Protein AF-A0A165AX43-F1 (afdb_monomer)

Nearest PDB structures (foldseek):
  2jqk-assembly1_A  TM=5.311E-01  e=6.043E+00  Homo sapiens
  4dbl-assembly1_B  TM=3.627E-01  e=7.304E+00  Escherichia coli K-12

Foldseek 3Di:
DDDPDPPPPADVLLVVQLVVLQCCVPVVVDDQVVSLVSQVVSLVVVVVVCPVVHDHDPSNVVNSVPRDSGNVVSCVVVVNDDDDFDWDADPPPRDIFTFDDDPNDTDTD

pLDDT: mean 88.39, std 10.76, range [39.81, 96.88]

Radius of gyration: 19.94 Å; Cα contacts (8 Å, |Δi|>4): 92; chains: 1; bounding box: 48×34×52 Å

Structure (mmCIF, N/CA/C/O backbone):
data_AF-A0A165AX43-F1
#
_entry.id   AF-A0A165AX43-F1
#
loop_
_atom_site.group_PDB
_atom_site.id
_atom_site.type_symbol
_atom_site.label_atom_id
_atom_site.label_alt_id
_atom_site.label_comp_id
_atom_site.label_asym_id
_atom_si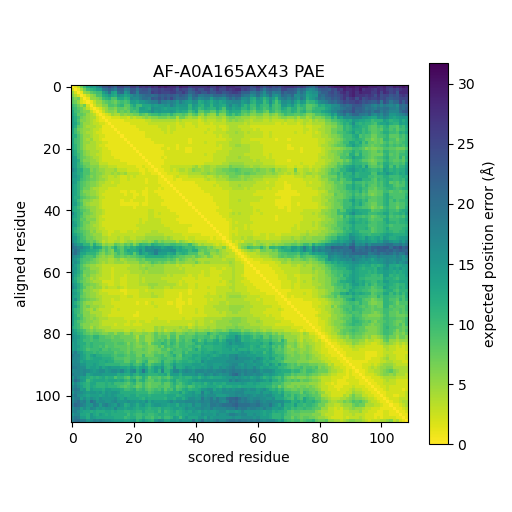te.label_entity_id
_atom_site.label_seq_id
_atom_site.pdbx_PDB_ins_code
_atom_site.Cartn_x
_atom_site.Cartn_y
_atom_site.Cartn_z
_atom_site.occupancy
_atom_site.B_iso_or_equiv
_atom_site.auth_seq_id
_atom_site.auth_comp_id
_atom_site.auth_asym_id
_atom_site.auth_atom_id
_atom_site.pdbx_PDB_model_num
ATOM 1 N N . LYS A 1 1 ? 4.028 -24.182 8.573 1.00 39.81 1 LYS A N 1
ATOM 2 C CA . LYS A 1 1 ? 4.690 -22.875 8.794 1.00 39.81 1 LYS A CA 1
ATOM 3 C C . LYS A 1 1 ? 3.581 -21.840 8.846 1.00 39.81 1 LYS A C 1
ATOM 5 O O . LYS A 1 1 ? 2.915 -21.665 7.836 1.00 39.81 1 LYS A O 1
ATOM 10 N N . HIS A 1 2 ? 3.263 -21.338 10.037 1.00 44.28 2 HIS A N 1
ATOM 11 C CA . HIS A 1 2 ? 2.170 -20.390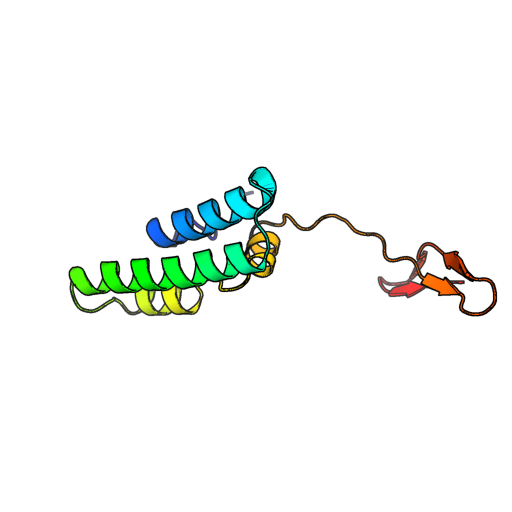 10.228 1.00 44.28 2 HIS A CA 1
ATOM 12 C C . HIS A 1 2 ? 2.479 -19.117 9.441 1.00 44.28 2 HIS A C 1
ATOM 14 O O . HIS A 1 2 ? 3.600 -18.625 9.505 1.00 44.28 2 HIS A O 1
ATOM 20 N N . PHE A 1 3 ? 1.518 -18.643 8.650 1.00 53.97 3 PHE A N 1
ATOM 21 C CA . PHE A 1 3 ? 1.561 -17.268 8.179 1.00 53.97 3 PHE A CA 1
ATOM 22 C C . PHE A 1 3 ? 1.469 -16.413 9.441 1.00 53.97 3 PHE A C 1
ATOM 24 O O . PHE A 1 3 ? 0.433 -16.453 10.104 1.00 53.97 3 PHE A O 1
ATOM 31 N N . ASP A 1 4 ? 2.539 -15.711 9.809 1.00 53.38 4 ASP A N 1
ATOM 32 C CA . ASP A 1 4 ? 2.399 -14.571 10.708 1.00 53.38 4 ASP A CA 1
ATOM 33 C C . ASP A 1 4 ? 1.404 -13.644 10.013 1.00 53.38 4 ASP A C 1
ATOM 35 O O . ASP A 1 4 ? 1.650 -13.189 8.896 1.00 53.38 4 ASP A O 1
ATOM 39 N N . ARG A 1 5 ? 0.208 -13.496 10.586 1.00 59.94 5 ARG A N 1
ATOM 40 C CA . ARG A 1 5 ? -0.864 -12.680 10.017 1.00 59.94 5 ARG A CA 1
ATOM 41 C C . ARG A 1 5 ? -0.776 -11.305 10.668 1.00 59.94 5 ARG A C 1
ATOM 43 O O . ARG A 1 5 ? -1.430 -11.089 11.686 1.00 59.94 5 ARG A O 1
ATOM 50 N N . PRO A 1 6 ? -0.015 -10.349 10.102 1.00 58.19 6 PRO A N 1
ATOM 51 C CA . PRO A 1 6 ? 0.079 -8.999 10.662 1.00 58.19 6 PRO A CA 1
ATOM 52 C C . PRO A 1 6 ? -1.288 -8.293 10.714 1.00 58.19 6 PRO A C 1
ATOM 54 O O . PRO A 1 6 ? -1.452 -7.304 11.418 1.00 58.19 6 PRO A O 1
ATOM 57 N N . LEU A 1 7 ? -2.283 -8.822 9.994 1.00 66.12 7 LEU A N 1
ATOM 58 C CA . LEU A 1 7 ? -3.654 -8.327 9.956 1.00 66.12 7 LEU A CA 1
ATOM 59 C C . LEU A 1 7 ? -4.534 -8.814 11.125 1.00 66.12 7 LEU A C 1
ATOM 61 O O . LEU A 1 7 ? -5.524 -8.153 11.416 1.00 66.12 7 LEU A O 1
ATOM 65 N N . ASP A 1 8 ? -4.198 -9.912 11.817 1.00 65.19 8 ASP A N 1
ATOM 66 C CA . ASP A 1 8 ? -5.091 -10.541 12.817 1.00 65.19 8 ASP A CA 1
ATOM 67 C C . ASP A 1 8 ? -5.309 -9.674 14.073 1.00 65.19 8 ASP A C 1
ATOM 69 O O . ASP A 1 8 ? -6.220 -9.919 14.866 1.00 65.19 8 ASP A O 1
ATOM 73 N N . HIS A 1 9 ? -4.485 -8.643 14.266 1.00 68.81 9 HIS A N 1
ATOM 74 C CA . HIS A 1 9 ? -4.561 -7.737 15.413 1.00 68.81 9 HIS A CA 1
ATOM 75 C C . HIS A 1 9 ? -4.962 -6.302 15.058 1.00 68.81 9 HIS A C 1
ATOM 77 O O . HIS A 1 9 ? -5.051 -5.475 15.974 1.00 68.81 9 HIS A O 1
ATOM 83 N N . MET A 1 10 ? -5.213 -6.008 13.777 1.00 76.31 10 MET A N 1
ATOM 84 C CA . MET A 1 10 ? -5.622 -4.677 13.329 1.00 76.31 10 MET A CA 1
ATOM 85 C C . MET A 1 10 ? -7.137 -4.496 13.401 1.00 76.31 10 MET A C 1
ATOM 87 O O . MET A 1 10 ? -7.911 -5.432 13.207 1.00 76.31 10 MET A O 1
ATOM 91 N N . ASN A 1 11 ? -7.566 -3.259 13.660 1.00 83.81 11 ASN A N 1
ATOM 92 C CA . ASN A 1 11 ? -8.981 -2.910 13.639 1.00 83.81 11 ASN A CA 1
ATOM 93 C C . ASN A 1 11 ? -9.561 -3.192 12.231 1.00 83.81 11 ASN A C 1
ATOM 95 O O . ASN A 1 11 ? -8.961 -2.776 11.231 1.00 83.81 11 ASN A O 1
ATOM 99 N N . PRO A 1 12 ? -10.718 -3.872 12.127 1.00 88.25 12 PRO A N 1
ATOM 100 C CA . PRO A 1 12 ? -11.301 -4.262 10.845 1.00 88.25 12 PRO A CA 1
ATOM 101 C C . PRO A 1 12 ? -11.587 -3.069 9.924 1.00 88.25 12 PRO A C 1
ATOM 103 O O . PRO A 1 12 ? -11.439 -3.197 8.710 1.00 88.25 12 PRO A O 1
ATOM 106 N N . LEU A 1 13 ? -11.917 -1.892 10.468 1.00 89.06 13 LEU A N 1
ATOM 107 C CA . LEU A 1 13 ? -12.133 -0.681 9.673 1.00 89.06 13 LEU A CA 1
ATOM 108 C C . LEU A 1 13 ? -10.843 -0.208 8.991 1.00 89.06 13 LEU A C 1
ATOM 110 O O . LEU A 1 13 ? -10.876 0.210 7.832 1.00 89.06 13 LEU A O 1
ATOM 114 N N . LEU A 1 14 ? -9.697 -0.324 9.668 1.00 90.44 14 LEU A N 1
ATOM 115 C CA . LEU A 1 14 ? -8.396 0.014 9.084 1.00 90.44 14 LEU A CA 1
ATOM 116 C C . LEU A 1 14 ? -8.054 -0.961 7.953 1.00 90.44 14 LEU A C 1
ATOM 118 O O . LEU A 1 14 ? -7.678 -0.527 6.865 1.00 90.44 14 LEU A O 1
ATOM 122 N N . ILE A 1 15 ? -8.256 -2.265 8.169 1.00 90.88 15 ILE A N 1
ATOM 123 C CA . ILE A 1 15 ? -8.010 -3.297 7.149 1.00 90.88 15 ILE A CA 1
ATOM 124 C C . ILE A 1 15 ? -8.874 -3.046 5.910 1.00 90.88 15 ILE A C 1
ATOM 126 O O . ILE A 1 15 ? -8.353 -3.030 4.795 1.00 90.88 15 ILE A O 1
ATOM 130 N N . LEU A 1 16 ? -10.177 -2.807 6.094 1.00 92.19 16 LEU A N 1
ATOM 131 C CA . LEU A 1 16 ? -11.105 -2.525 4.996 1.00 92.19 16 LEU A CA 1
ATOM 132 C C . LEU A 1 16 ? -10.695 -1.274 4.215 1.00 92.19 16 LEU A C 1
ATOM 134 O O . LEU A 1 16 ? -10.709 -1.288 2.986 1.00 92.19 16 LEU A O 1
ATOM 138 N N . SER A 1 17 ? -10.270 -0.221 4.915 1.00 92.62 17 SER A N 1
ATOM 139 C CA . SER A 1 17 ? -9.799 1.024 4.300 1.00 92.62 17 SER A CA 1
ATOM 140 C C . SER A 1 17 ? -8.551 0.801 3.443 1.00 92.62 17 SER A C 1
ATOM 142 O O . SER A 1 17 ? -8.476 1.251 2.298 1.00 92.62 17 SER A O 1
ATOM 144 N N . ILE A 1 18 ? -7.576 0.062 3.977 1.00 93.56 18 ILE A N 1
ATOM 145 C CA . ILE A 1 18 ? -6.332 -0.272 3.280 1.00 93.56 18 ILE A CA 1
ATOM 146 C C . ILE A 1 18 ? -6.625 -1.140 2.050 1.00 93.56 18 ILE A C 1
ATOM 148 O O . ILE A 1 18 ? -6.126 -0.863 0.957 1.00 93.56 18 ILE A O 1
ATOM 152 N N . PHE A 1 19 ? -7.463 -2.165 2.209 1.00 93.44 19 PHE A N 1
ATOM 153 C CA . PHE A 1 19 ? -7.820 -3.081 1.132 1.00 93.44 19 PHE A CA 1
ATOM 154 C C . PHE A 1 19 ? -8.615 -2.384 0.022 1.00 93.44 19 PHE A C 1
ATOM 156 O O . PHE A 1 19 ? -8.329 -2.585 -1.157 1.00 93.44 19 PHE A O 1
ATOM 163 N N . ALA A 1 20 ? -9.551 -1.498 0.371 1.00 94.25 20 ALA A N 1
ATOM 164 C CA . ALA A 1 20 ? -10.287 -0.698 -0.604 1.00 94.25 20 ALA A CA 1
ATOM 165 C C . ALA A 1 20 ? -9.345 0.197 -1.423 1.00 94.25 20 ALA A C 1
ATOM 167 O O . ALA A 1 20 ? -9.420 0.208 -2.653 1.00 94.25 20 ALA A O 1
ATOM 168 N N . ALA A 1 21 ? -8.401 0.887 -0.772 1.00 95.44 21 ALA A N 1
ATOM 169 C CA . ALA A 1 21 ? -7.398 1.694 -1.467 1.00 95.44 21 ALA A CA 1
ATOM 170 C C . ALA A 1 21 ? -6.539 0.854 -2.427 1.00 95.44 21 ALA A C 1
ATOM 172 O O . ALA A 1 21 ? -6.219 1.304 -3.531 1.00 95.44 21 ALA A O 1
ATOM 173 N N . LEU A 1 22 ? -6.194 -0.370 -2.017 1.00 94.56 22 LEU A N 1
ATOM 174 C CA . LEU A 1 22 ? -5.425 -1.321 -2.812 1.00 94.56 22 LEU A CA 1
ATOM 175 C C . LEU A 1 22 ? -6.191 -1.782 -4.057 1.00 94.56 22 LEU A C 1
ATOM 177 O O . LEU A 1 22 ? -5.656 -1.719 -5.162 1.00 94.56 22 LEU A O 1
ATOM 181 N N . VAL A 1 23 ? -7.453 -2.185 -3.895 1.00 94.94 23 VAL A N 1
ATOM 182 C CA . VAL A 1 23 ? -8.335 -2.585 -5.002 1.00 94.94 23 VAL A CA 1
ATOM 183 C C . VAL A 1 23 ? -8.526 -1.432 -5.987 1.00 94.94 23 VAL A C 1
ATOM 185 O O . VAL A 1 23 ? -8.389 -1.628 -7.195 1.00 94.94 23 VAL A O 1
ATOM 188 N N . LEU A 1 24 ? -8.760 -0.213 -5.490 1.00 95.50 24 LEU A N 1
ATOM 189 C CA . LEU A 1 24 ? -8.866 0.982 -6.331 1.00 95.50 24 LEU A CA 1
ATOM 190 C C . LEU A 1 24 ? -7.581 1.235 -7.129 1.00 95.50 24 LEU A C 1
ATOM 192 O O . LEU A 1 24 ? -7.652 1.593 -8.304 1.00 95.50 24 LEU A O 1
ATOM 196 N N . ASN A 1 25 ? -6.410 1.033 -6.519 1.00 94.94 25 ASN A N 1
ATOM 197 C CA . ASN A 1 25 ? -5.140 1.253 -7.201 1.00 94.94 25 ASN A CA 1
ATOM 198 C C . ASN A 1 25 ? -4.820 0.172 -8.241 1.00 94.94 25 ASN A C 1
ATOM 200 O O . ASN A 1 25 ? -4.374 0.508 -9.335 1.00 94.94 25 ASN A O 1
ATOM 204 N N . LEU A 1 26 ? -5.022 -1.103 -7.899 1.00 92.56 26 LEU A N 1
ATOM 205 C CA . LEU A 1 26 ? -4.599 -2.234 -8.728 1.00 92.56 26 LEU A CA 1
ATOM 206 C C . LEU A 1 26 ? -5.619 -2.596 -9.805 1.00 92.56 26 LEU A C 1
ATOM 208 O O . LEU A 1 26 ? -5.237 -2.844 -10.943 1.00 92.56 26 LEU A O 1
ATOM 212 N N . LEU A 1 27 ? -6.904 -2.631 -9.449 1.00 93.50 27 LEU A N 1
ATOM 213 C CA . LEU A 1 27 ? -7.978 -3.060 -10.348 1.00 93.50 27 LEU A CA 1
ATOM 214 C C . LEU A 1 27 ? -8.733 -1.869 -10.935 1.00 93.50 27 LEU A C 1
ATOM 216 O O . LEU A 1 27 ? -9.138 -1.900 -12.092 1.00 93.50 27 LEU A O 1
ATOM 220 N N . GLY A 1 28 ? -8.899 -0.803 -10.149 1.00 90.88 28 GLY A N 1
ATOM 221 C CA . GLY A 1 28 ? -9.599 0.406 -10.584 1.00 90.88 28 GLY A CA 1
ATOM 222 C C . GLY A 1 28 ? -8.757 1.364 -11.431 1.00 90.88 28 GLY A C 1
ATOM 223 O O . GLY A 1 28 ? -9.300 2.329 -11.961 1.00 90.88 28 GLY A O 1
ATOM 224 N N . GLY A 1 29 ? -7.438 1.155 -11.531 1.00 91.81 29 GLY A N 1
ATOM 225 C CA . GLY A 1 29 ? -6.530 2.061 -12.248 1.00 91.81 29 GLY A CA 1
ATOM 226 C C . GLY A 1 29 ? -6.480 3.479 -11.663 1.00 91.81 29 GLY A C 1
ATOM 227 O O . GLY A 1 29 ? -6.052 4.420 -12.335 1.00 91.81 29 GLY A O 1
ATOM 228 N N . VAL A 1 30 ? -6.930 3.659 -10.417 1.00 95.25 30 VAL A N 1
ATOM 229 C CA . VAL A 1 30 ? -7.013 4.971 -9.777 1.00 95.25 30 VAL A CA 1
ATOM 230 C C . VAL A 1 30 ? -5.608 5.514 -9.520 1.00 95.25 30 VAL A C 1
ATOM 232 O O . VAL A 1 30 ? -4.701 4.803 -9.073 1.00 95.25 30 VAL A O 1
ATOM 235 N N . THR A 1 31 ? -5.424 6.810 -9.796 1.00 95.50 31 THR A N 1
ATOM 236 C CA . THR A 1 31 ? -4.119 7.458 -9.644 1.00 95.50 31 THR A CA 1
ATOM 237 C C . THR A 1 31 ? -3.603 7.352 -8.210 1.00 95.50 31 THR A C 1
ATOM 239 O O . THR A 1 31 ? -4.364 7.409 -7.242 1.00 95.50 31 THR A O 1
ATOM 242 N N . ARG A 1 32 ? -2.274 7.296 -8.058 1.00 93.81 32 ARG A N 1
ATOM 243 C CA . ARG A 1 32 ? -1.620 7.264 -6.738 1.00 93.81 32 ARG A CA 1
ATOM 244 C C . ARG A 1 32 ? -2.069 8.418 -5.843 1.00 93.81 32 ARG A C 1
ATOM 246 O O . ARG A 1 32 ? -2.316 8.218 -4.661 1.00 93.81 32 ARG A O 1
ATOM 253 N N . ARG A 1 33 ? -2.209 9.622 -6.408 1.00 96.44 33 ARG A N 1
ATOM 254 C CA . ARG A 1 33 ? -2.641 10.813 -5.666 1.00 96.44 33 ARG A CA 1
ATOM 255 C C . ARG A 1 33 ? -4.044 10.631 -5.088 1.00 96.44 33 ARG A C 1
ATOM 257 O O . ARG A 1 33 ? -4.257 10.954 -3.923 1.00 96.44 33 ARG A O 1
ATOM 264 N N . SER A 1 34 ? -4.968 10.090 -5.878 1.00 96.25 34 SER A N 1
ATOM 265 C CA . SER A 1 34 ? -6.339 9.812 -5.447 1.00 96.25 34 SER A CA 1
ATOM 266 C C . SER A 1 34 ? -6.395 8.701 -4.394 1.00 96.25 34 SER A C 1
ATOM 268 O O . SER A 1 34 ? -7.098 8.857 -3.401 1.00 96.25 34 SER A O 1
ATOM 270 N N . CYS A 1 35 ? -5.611 7.627 -4.539 1.00 96.75 35 CYS A N 1
ATOM 271 C CA . CYS A 1 35 ? -5.512 6.577 -3.517 1.00 96.75 35 CYS A CA 1
ATOM 272 C C . CYS A 1 35 ? -4.904 7.092 -2.203 1.00 96.75 35 CYS A C 1
ATOM 274 O O . CYS A 1 35 ? -5.400 6.765 -1.131 1.00 96.75 35 CYS A O 1
ATOM 276 N N . ASN A 1 36 ? -3.872 7.938 -2.262 1.00 96.88 36 ASN A N 1
ATOM 277 C CA . ASN A 1 36 ? -3.270 8.540 -1.066 1.00 96.88 36 ASN A CA 1
ATOM 278 C C . ASN A 1 36 ? -4.246 9.491 -0.365 1.00 96.88 36 ASN A C 1
ATOM 280 O O . ASN A 1 36 ? -4.298 9.534 0.863 1.00 96.88 36 ASN A O 1
ATOM 284 N N . PHE A 1 37 ? -5.037 10.239 -1.138 1.00 96.81 37 PHE A N 1
ATOM 285 C CA . PHE A 1 37 ? -6.132 11.036 -0.595 1.00 96.81 37 PHE A CA 1
ATOM 286 C C . PHE A 1 37 ? -7.178 10.147 0.086 1.00 96.81 37 PHE A C 1
ATOM 288 O O . PHE A 1 37 ? -7.521 10.403 1.235 1.00 96.81 37 PHE A O 1
ATOM 295 N N . PHE A 1 38 ? -7.621 9.077 -0.580 1.00 95.94 38 PHE A N 1
ATOM 296 C CA . PHE A 1 38 ? -8.566 8.109 -0.026 1.00 95.94 38 PHE A CA 1
ATOM 297 C C . PHE A 1 38 ? -8.068 7.522 1.299 1.00 95.94 38 PHE A C 1
ATOM 299 O O . PHE A 1 38 ? -8.800 7.559 2.281 1.00 95.94 38 PHE A O 1
ATOM 306 N N . LEU A 1 39 ? -6.813 7.063 1.356 1.00 96.19 39 LEU A N 1
ATOM 307 C CA . LEU A 1 39 ? -6.197 6.549 2.581 1.00 96.19 39 LEU A CA 1
ATOM 308 C C . LEU A 1 39 ? -6.253 7.586 3.707 1.00 96.19 39 LEU A C 1
ATOM 310 O O . LEU A 1 39 ? -6.781 7.307 4.776 1.00 96.19 39 LEU A O 1
ATOM 314 N N . ARG A 1 40 ? -5.787 8.815 3.462 1.00 95.69 40 ARG A N 1
ATOM 315 C CA . ARG A 1 40 ? -5.811 9.875 4.484 1.00 95.69 40 ARG A CA 1
ATOM 316 C C . ARG A 1 40 ? -7.225 10.177 4.976 1.00 95.69 40 ARG A C 1
ATOM 318 O O . ARG A 1 40 ? -7.426 10.310 6.178 1.00 95.69 40 ARG A O 1
ATOM 325 N N . MET A 1 41 ? -8.192 10.262 4.065 1.00 96.06 41 MET A N 1
ATOM 326 C CA . MET A 1 41 ? -9.587 10.518 4.423 1.00 96.06 41 MET A CA 1
ATOM 327 C C . MET A 1 41 ? -10.180 9.380 5.247 1.00 96.06 41 MET A C 1
ATOM 329 O O . MET A 1 41 ? -10.809 9.640 6.266 1.00 96.06 41 MET A O 1
ATOM 333 N N . PHE A 1 42 ? -9.947 8.127 4.856 1.00 94.19 42 PHE A N 1
ATOM 334 C CA . PHE A 1 42 ? -10.439 6.983 5.618 1.00 94.19 42 PHE A CA 1
ATOM 335 C C . PHE A 1 42 ? -9.754 6.851 6.980 1.00 94.19 42 PHE A C 1
ATOM 337 O O . PHE A 1 42 ? -10.431 6.538 7.951 1.00 94.19 42 PHE A O 1
ATOM 344 N N . GLY A 1 43 ? -8.465 7.183 7.098 1.00 92.94 43 GLY A N 1
ATOM 345 C CA . GLY A 1 43 ? -7.793 7.269 8.397 1.00 92.94 43 GLY A CA 1
ATOM 346 C C . GLY A 1 43 ? -8.486 8.254 9.347 1.00 92.94 43 GLY A C 1
ATOM 347 O O . GLY A 1 43 ? -8.685 7.943 10.518 1.00 92.94 43 GLY A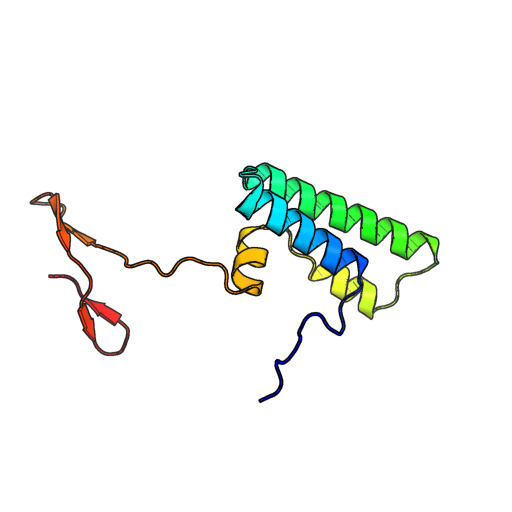 O 1
ATOM 348 N N . ILE A 1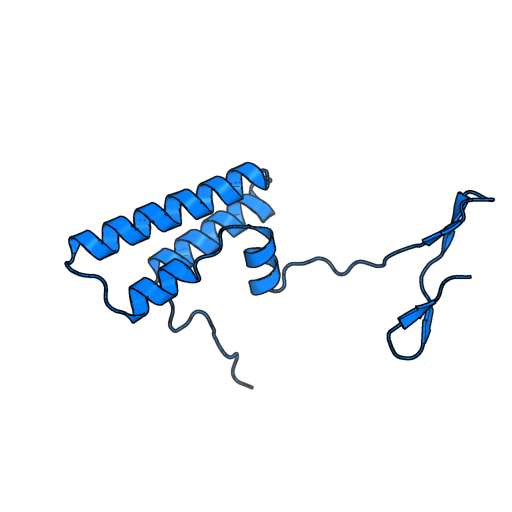 44 ? -8.937 9.405 8.833 1.00 93.19 44 ILE A N 1
ATOM 349 C CA . ILE A 1 44 ? -9.722 10.380 9.609 1.00 93.19 44 ILE A CA 1
ATOM 350 C C . ILE A 1 44 ? -11.101 9.817 9.966 1.00 93.19 44 ILE A C 1
ATOM 352 O O . ILE A 1 44 ? -11.508 9.920 11.117 1.00 93.19 44 ILE A O 1
ATOM 356 N N . VAL A 1 45 ? -11.809 9.199 9.014 1.00 92.75 45 VAL A N 1
ATOM 357 C CA . VAL A 1 45 ? -13.131 8.594 9.266 1.00 92.75 45 VAL A CA 1
ATOM 358 C C . VAL A 1 45 ? -13.053 7.544 10.373 1.00 92.75 45 VAL A C 1
ATOM 360 O O . VAL A 1 45 ? -13.878 7.559 11.283 1.00 92.75 45 VAL A O 1
ATOM 363 N N . VAL A 1 46 ? -12.043 6.671 10.340 1.00 91.25 46 VAL A N 1
ATOM 364 C CA . VAL A 1 46 ? -11.845 5.665 11.390 1.00 91.25 46 VAL A CA 1
ATOM 365 C C . VAL A 1 46 ? -11.491 6.322 12.724 1.00 91.25 46 VAL A C 1
ATOM 367 O O . VAL A 1 46 ? -12.031 5.920 13.750 1.00 91.25 46 VAL A O 1
ATOM 370 N N . ALA A 1 47 ? -10.657 7.367 12.725 1.00 90.88 47 ALA A N 1
ATOM 371 C CA . ALA A 1 47 ? -10.341 8.112 13.943 1.00 90.88 47 ALA A CA 1
ATOM 372 C C . ALA A 1 47 ? -11.574 8.785 14.564 1.00 90.88 47 ALA A C 1
ATOM 374 O O . ALA A 1 47 ? -11.702 8.802 15.786 1.00 90.88 47 ALA A O 1
ATOM 375 N N . CYS A 1 48 ? -12.480 9.321 13.742 1.00 90.81 48 CYS A N 1
ATOM 376 C CA . CYS A 1 48 ? -13.751 9.870 14.203 1.00 90.81 48 CYS A CA 1
ATOM 377 C C . CYS A 1 48 ? -14.643 8.773 14.797 1.00 90.81 48 CYS A C 1
ATOM 379 O O . CYS A 1 48 ? -15.121 8.941 15.912 1.00 90.81 48 CYS A O 1
ATOM 381 N N . ALA A 1 49 ? -14.796 7.638 14.108 1.00 88.69 49 ALA A N 1
ATOM 382 C CA . ALA A 1 49 ? -15.608 6.519 14.591 1.00 88.69 49 ALA A CA 1
ATOM 383 C C . ALA A 1 49 ? -15.111 5.975 15.944 1.00 88.69 49 ALA A C 1
ATOM 385 O O . ALA A 1 49 ? -15.904 5.706 16.836 1.00 88.69 49 ALA A O 1
ATOM 386 N N . MET A 1 50 ? -13.792 5.887 16.140 1.00 87.44 50 MET A N 1
ATOM 387 C CA . MET A 1 50 ? -13.196 5.465 17.418 1.00 87.44 50 MET A CA 1
ATOM 388 C C . MET A 1 50 ? -13.424 6.457 18.565 1.00 87.44 50 MET A C 1
ATOM 390 O O . MET A 1 50 ? -13.363 6.069 19.727 1.00 87.44 50 MET A O 1
ATOM 394 N N . GLN A 1 51 ? -13.652 7.736 18.256 1.00 87.62 51 GLN A N 1
ATOM 395 C CA . GLN A 1 51 ? -13.942 8.764 19.258 1.00 87.62 51 GLN A CA 1
ATOM 396 C C . GLN A 1 51 ? -15.428 8.818 19.637 1.00 87.62 51 GLN A C 1
ATOM 398 O O . GLN A 1 51 ? -15.758 9.319 20.712 1.00 87.62 51 GLN A O 1
ATOM 403 N N . GLU A 1 52 ? -16.327 8.315 18.784 1.00 84.19 52 GLU A N 1
ATOM 404 C CA . GLU A 1 52 ? -17.765 8.256 19.087 1.00 84.19 5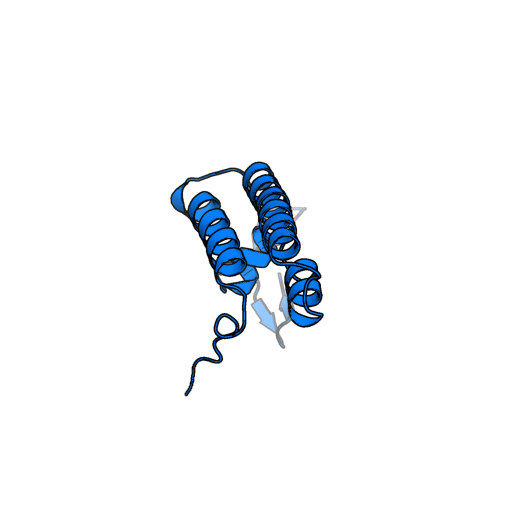2 GLU A CA 1
ATOM 405 C C . GLU A 1 52 ? -18.063 7.298 20.249 1.00 84.19 52 GLU A C 1
ATOM 407 O O . GLU A 1 52 ? -18.892 7.613 21.102 1.00 84.19 52 GLU A O 1
ATOM 412 N N . ASP A 1 53 ? -17.326 6.188 20.343 1.00 76.19 53 ASP A N 1
ATOM 413 C CA . ASP A 1 53 ? -17.448 5.204 21.428 1.00 76.19 53 ASP A CA 1
ATOM 414 C C . ASP A 1 53 ? -16.727 5.630 22.729 1.00 76.19 53 ASP A C 1
ATOM 416 O O . ASP A 1 53 ? -16.782 4.925 23.743 1.00 76.19 53 ASP A O 1
ATOM 420 N N . GLY A 1 54 ? -16.066 6.796 22.738 1.00 82.88 54 GLY A N 1
ATOM 421 C CA . GLY A 1 54 ? -15.373 7.360 23.897 1.00 82.88 54 GLY A CA 1
ATOM 422 C C . GLY A 1 54 ? -13.919 7.743 23.614 1.00 82.88 54 GLY A C 1
ATOM 423 O O . GLY A 1 54 ? -13.548 8.133 22.512 1.00 82.88 54 GLY A O 1
ATOM 424 N N . ARG A 1 55 ? -13.062 7.692 24.642 1.00 85.12 55 ARG A N 1
ATOM 425 C CA . ARG A 1 55 ? -11.632 7.982 24.459 1.00 85.12 55 ARG A CA 1
ATOM 426 C C . ARG A 1 55 ? -10.954 6.769 23.801 1.00 85.12 55 ARG A C 1
ATOM 428 O O . ARG A 1 55 ? -11.067 5.686 24.377 1.00 85.12 55 ARG A O 1
ATOM 435 N N . PRO A 1 56 ? -10.220 6.938 22.683 1.00 83.69 56 PRO A N 1
ATOM 436 C CA . PRO A 1 56 ? -9.528 5.831 22.033 1.00 83.69 56 PRO A CA 1
ATOM 437 C C . PRO A 1 56 ? -8.571 5.133 22.999 1.00 83.69 56 PRO A C 1
ATOM 439 O O . PRO A 1 56 ? -7.905 5.772 23.820 1.00 83.69 56 PRO A O 1
ATOM 442 N N . THR A 1 57 ? -8.485 3.812 22.902 1.00 87.31 57 THR A N 1
ATOM 443 C CA . THR A 1 57 ? -7.479 3.041 23.634 1.00 87.31 57 THR A CA 1
ATOM 444 C C . THR A 1 57 ? -6.083 3.326 23.076 1.00 87.31 57 THR A C 1
ATOM 446 O O . THR A 1 57 ? -5.920 3.657 21.902 1.00 87.31 57 THR A O 1
ATOM 449 N N . SER A 1 58 ? -5.031 3.137 23.880 1.00 86.44 58 SER A N 1
ATOM 450 C CA . SER A 1 58 ? -3.648 3.345 23.414 1.00 86.44 58 SER A CA 1
ATOM 451 C C . SER A 1 58 ? -3.300 2.506 22.177 1.00 86.44 58 SER A C 1
ATOM 453 O O . SER A 1 58 ? -2.552 2.963 21.319 1.00 86.44 58 SER A O 1
ATOM 455 N N . LYS A 1 59 ? -3.893 1.311 22.052 1.00 85.50 59 LYS A N 1
ATOM 456 C CA . LYS A 1 59 ? -3.729 0.432 20.886 1.00 85.50 59 LYS A CA 1
ATOM 457 C C . LYS A 1 59 ? -4.362 1.021 19.621 1.00 85.50 59 LYS A C 1
ATOM 459 O O . LYS A 1 59 ? -3.831 0.852 18.529 1.00 85.50 59 LYS A O 1
ATOM 464 N N . GLU A 1 60 ? -5.497 1.696 19.751 1.00 86.75 60 GLU A N 1
ATOM 465 C CA . GLU A 1 60 ? -6.181 2.340 18.627 1.00 86.75 60 GLU A CA 1
ATOM 466 C C . GLU A 1 60 ? -5.447 3.597 18.170 1.00 86.75 60 GLU A C 1
ATOM 468 O O . GLU A 1 60 ? -5.286 3.808 16.970 1.00 86.75 60 GLU A O 1
ATOM 473 N N . GLU A 1 61 ? -4.927 4.388 19.112 1.00 88.12 61 GLU A N 1
ATOM 474 C CA . GLU A 1 61 ? -4.074 5.536 18.793 1.00 88.12 61 GLU A CA 1
ATOM 475 C C . GLU A 1 61 ? -2.796 5.114 18.055 1.00 88.12 61 GLU A C 1
ATOM 477 O O . GLU A 1 61 ? -2.381 5.783 17.109 1.00 88.12 61 GLU A O 1
ATOM 482 N N . GLU A 1 62 ? -2.171 4.011 18.470 1.00 89.31 62 GLU A N 1
ATOM 483 C CA . GLU A 1 62 ? -0.998 3.443 17.799 1.00 89.31 62 GLU A CA 1
ATOM 484 C C . GLU A 1 62 ? -1.352 2.933 16.394 1.00 89.31 62 GLU A C 1
ATOM 486 O O . GLU A 1 62 ? -0.717 3.325 15.417 1.00 89.31 62 GLU A O 1
ATOM 491 N N . ALA A 1 63 ? -2.447 2.180 16.257 1.00 87.44 63 ALA A N 1
ATOM 492 C CA . ALA A 1 63 ? -2.907 1.684 14.961 1.00 87.44 63 ALA A CA 1
ATOM 493 C C . ALA A 1 63 ? -3.268 2.810 13.970 1.00 87.44 63 ALA A C 1
ATOM 495 O O . ALA A 1 63 ? -3.040 2.675 12.768 1.00 87.44 63 ALA A O 1
ATOM 496 N N . LEU A 1 64 ? -3.815 3.930 14.456 1.00 89.50 64 LEU A N 1
ATOM 497 C CA . LEU A 1 64 ? -4.087 5.117 13.639 1.00 89.50 64 LEU A CA 1
ATOM 498 C C . LEU A 1 64 ? -2.808 5.852 13.227 1.00 89.50 64 LEU A C 1
ATOM 500 O O . LEU A 1 64 ? -2.744 6.374 12.114 1.00 89.50 64 LEU A O 1
ATOM 504 N N . LYS A 1 65 ? -1.791 5.900 14.096 1.00 89.69 65 LYS A N 1
ATOM 505 C CA . LYS A 1 65 ? -0.481 6.485 13.763 1.00 89.69 65 LYS A CA 1
ATOM 506 C C . LYS A 1 65 ? 0.240 5.682 12.686 1.00 89.69 65 LYS A C 1
ATOM 508 O O . LYS A 1 65 ? 0.834 6.278 11.789 1.00 89.69 65 LYS A O 1
ATOM 513 N N . ASP A 1 66 ? 0.134 4.361 12.752 1.00 89.25 66 ASP A N 1
ATOM 514 C CA . ASP A 1 66 ? 0.744 3.445 11.787 1.00 89.25 66 ASP A CA 1
ATOM 515 C C . ASP A 1 66 ? -0.072 3.306 10.493 1.00 89.25 66 ASP A C 1
ATOM 517 O O . ASP A 1 66 ? 0.362 2.656 9.535 1.00 89.25 66 ASP A O 1
ATOM 521 N N . PHE A 1 67 ? -1.251 3.932 10.428 1.00 90.81 67 PHE A N 1
ATOM 522 C CA . PHE A 1 67 ? -2.110 3.853 9.261 1.00 90.81 67 PHE A CA 1
ATOM 523 C C . PHE A 1 67 ? -1.417 4.445 8.016 1.00 90.81 67 PHE A C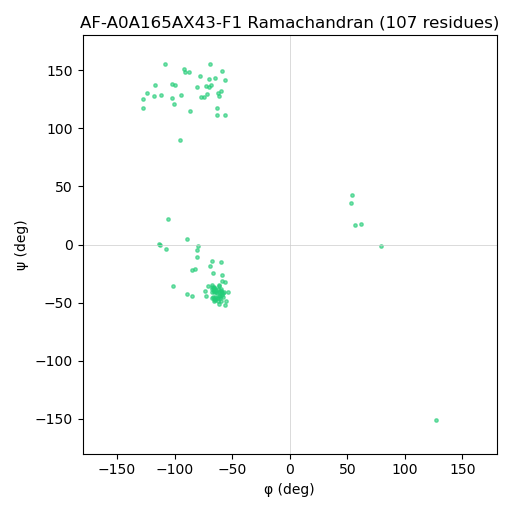 1
ATOM 525 O O . PHE A 1 67 ? -0.938 5.587 8.028 1.00 90.81 67 PHE A O 1
ATOM 532 N N . PRO A 1 68 ? -1.360 3.702 6.896 1.00 92.62 68 PRO A N 1
ATOM 533 C CA . PRO A 1 68 ? -0.570 4.101 5.744 1.00 92.62 68 PRO A CA 1
ATOM 534 C C . PRO A 1 68 ? -1.172 5.317 5.036 1.00 92.62 68 PRO A C 1
ATOM 536 O O . PRO A 1 68 ? -2.360 5.374 4.736 1.00 92.62 68 PRO A O 1
ATOM 539 N N . SER A 1 69 ? -0.311 6.268 4.675 1.00 94.12 69 SER A N 1
ATOM 540 C CA . SER A 1 69 ? -0.688 7.472 3.918 1.00 94.12 69 SER A CA 1
ATOM 541 C C . SER A 1 69 ? -0.213 7.466 2.458 1.00 94.12 69 SER A C 1
ATOM 543 O O . SER A 1 69 ? -0.540 8.385 1.699 1.00 94.12 69 SER A O 1
ATOM 545 N N . ASP A 1 70 ? 0.547 6.439 2.063 1.00 94.94 70 ASP A N 1
ATOM 546 C CA . ASP A 1 70 ? 1.042 6.213 0.703 1.00 94.94 70 ASP A CA 1
ATOM 547 C C . ASP A 1 70 ? 0.673 4.799 0.237 1.00 94.94 70 ASP A C 1
ATOM 549 O O . ASP A 1 70 ? 1.030 3.799 0.863 1.00 94.94 70 ASP A O 1
ATOM 553 N N . ILE A 1 71 ? -0.004 4.718 -0.906 1.00 94.88 71 ILE A N 1
ATOM 554 C CA . ILE A 1 71 ? -0.407 3.472 -1.551 1.00 94.88 71 ILE A CA 1
ATOM 555 C C . ILE A 1 71 ? 0.782 2.564 -1.891 1.00 94.88 71 ILE A C 1
ATOM 557 O O . ILE A 1 71 ? 0.631 1.346 -1.918 1.00 94.88 71 ILE A O 1
ATOM 561 N N . ARG A 1 72 ? 1.985 3.115 -2.099 1.00 92.62 72 ARG A N 1
ATOM 562 C CA . ARG A 1 72 ? 3.206 2.312 -2.297 1.00 92.62 72 ARG A CA 1
ATOM 563 C C . ARG A 1 72 ? 3.600 1.555 -1.034 1.00 92.62 72 ARG A C 1
ATOM 565 O O . ARG A 1 72 ? 4.013 0.405 -1.122 1.00 92.62 72 ARG A O 1
ATOM 572 N N . SER A 1 73 ? 3.443 2.177 0.134 1.00 90.81 73 SER A N 1
ATOM 573 C CA . SER A 1 73 ? 3.689 1.513 1.417 1.00 90.81 73 SER A CA 1
ATOM 574 C C . SER A 1 73 ? 2.712 0.363 1.616 1.00 90.81 73 SER A C 1
ATOM 576 O O . SER A 1 73 ? 3.121 -0.710 2.044 1.00 90.81 73 SER A O 1
ATOM 578 N N . VAL A 1 74 ? 1.449 0.555 1.221 1.00 91.88 74 VAL A N 1
ATOM 579 C CA . VAL A 1 74 ? 0.451 -0.520 1.231 1.00 91.88 74 VAL A CA 1
ATOM 580 C C . VAL A 1 74 ? 0.866 -1.654 0.296 1.00 91.88 74 VAL A C 1
ATOM 582 O O . VAL A 1 74 ? 0.929 -2.801 0.718 1.00 91.88 74 VAL A O 1
ATOM 585 N N . ARG A 1 75 ? 1.211 -1.364 -0.961 1.00 91.12 75 ARG A N 1
ATOM 586 C CA . ARG A 1 75 ? 1.642 -2.401 -1.912 1.00 91.12 75 ARG A CA 1
ATOM 587 C C . ARG A 1 75 ? 2.860 -3.173 -1.421 1.00 91.12 75 ARG A C 1
ATOM 589 O O . ARG A 1 75 ? 2.870 -4.393 -1.524 1.00 91.12 75 ARG A O 1
ATOM 596 N N . LYS A 1 76 ? 3.836 -2.482 -0.833 1.00 88.88 76 LYS A N 1
ATOM 597 C CA . LYS A 1 76 ? 5.003 -3.105 -0.203 1.00 88.88 76 LYS A CA 1
ATOM 598 C C . LYS A 1 76 ? 4.612 -3.989 0.984 1.00 88.88 76 LYS A C 1
ATOM 600 O O . LYS A 1 76 ? 5.153 -5.075 1.124 1.00 88.88 76 LYS A O 1
ATOM 605 N N . PHE A 1 77 ? 3.672 -3.542 1.817 1.00 85.88 77 PHE A N 1
ATOM 606 C CA . PHE A 1 77 ? 3.168 -4.318 2.953 1.00 85.88 77 PHE A CA 1
ATOM 607 C C . PHE A 1 77 ? 2.501 -5.632 2.513 1.00 85.88 77 PHE A C 1
ATOM 609 O O . PHE A 1 77 ? 2.652 -6.646 3.185 1.00 85.88 77 PHE A O 1
ATOM 616 N N . PHE A 1 78 ? 1.815 -5.629 1.367 1.00 86.88 78 PHE A N 1
ATOM 617 C CA . PHE A 1 78 ? 1.212 -6.828 0.772 1.00 86.88 78 PHE A CA 1
ATOM 618 C C . PHE A 1 78 ? 2.143 -7.599 -0.180 1.00 86.88 78 PHE A C 1
ATOM 620 O O . PHE A 1 78 ? 1.691 -8.558 -0.798 1.00 86.88 78 PHE A O 1
ATOM 627 N N . ASP A 1 79 ? 3.408 -7.190 -0.317 1.00 88.00 79 ASP A N 1
ATOM 628 C CA . ASP A 1 79 ? 4.376 -7.776 -1.256 1.00 88.00 79 ASP A CA 1
ATOM 629 C C . ASP A 1 79 ? 3.872 -7.810 -2.719 1.00 88.00 79 ASP A C 1
ATOM 631 O O . ASP A 1 79 ? 4.008 -8.786 -3.449 1.00 88.00 79 ASP A O 1
ATOM 635 N N . LEU A 1 80 ? 3.237 -6.713 -3.152 1.00 88.12 80 LEU A N 1
ATOM 636 C CA . LEU A 1 80 ? 2.645 -6.534 -4.492 1.00 88.12 80 LEU A CA 1
ATOM 637 C C . LEU A 1 80 ? 3.472 -5.602 -5.391 1.00 88.12 80 LEU A C 1
ATOM 639 O O . LEU A 1 80 ? 2.952 -4.967 -6.324 1.00 88.12 80 LEU A O 1
ATOM 643 N N . GLU A 1 81 ? 4.756 -5.453 -5.085 1.00 82.94 81 GLU A N 1
ATOM 644 C CA . GLU A 1 81 ? 5.689 -4.767 -5.971 1.00 82.94 81 GLU A CA 1
ATOM 645 C C . GLU A 1 81 ? 6.135 -5.729 -7.081 1.00 82.94 81 GLU A C 1
ATOM 647 O O . GLU A 1 81 ? 6.415 -6.899 -6.817 1.00 82.94 81 GLU A O 1
ATOM 652 N N . PRO A 1 82 ? 6.177 -5.277 -8.344 1.00 79.06 82 PRO A N 1
ATOM 653 C CA . PRO A 1 82 ? 6.646 -6.122 -9.427 1.00 79.06 82 PRO A CA 1
ATOM 654 C C . PRO A 1 82 ? 8.130 -6.447 -9.233 1.00 79.06 82 PRO A C 1
ATOM 656 O O . PRO A 1 82 ? 8.919 -5.584 -8.841 1.00 79.06 82 PRO A O 1
ATOM 659 N N . ALA A 1 83 ? 8.528 -7.670 -9.581 1.00 83.94 83 ALA A N 1
ATOM 660 C CA . ALA A 1 83 ? 9.936 -7.982 -9.768 1.00 83.94 83 ALA A CA 1
ATOM 661 C C . ALA A 1 83 ? 10.466 -7.142 -10.941 1.00 83.94 83 ALA A C 1
ATOM 663 O O . ALA A 1 83 ? 9.977 -7.258 -12.066 1.00 83.94 83 ALA A O 1
ATOM 664 N N . VAL A 1 84 ? 11.430 -6.262 -10.666 1.00 87.25 84 VAL A N 1
ATOM 665 C CA . VAL A 1 84 ? 12.027 -5.367 -11.664 1.00 87.25 84 VAL A CA 1
ATOM 666 C C . VAL A 1 84 ? 13.511 -5.661 -11.830 1.00 87.25 84 VAL A C 1
ATOM 668 O O . VAL A 1 84 ? 14.237 -5.817 -10.850 1.00 87.25 84 VAL A O 1
ATOM 671 N N . THR A 1 85 ? 13.967 -5.672 -13.080 1.00 90.62 85 THR A N 1
ATOM 672 C CA . THR A 1 85 ? 15.391 -5.693 -13.428 1.00 90.62 85 THR A CA 1
ATOM 673 C C . THR A 1 85 ? 15.809 -4.277 -13.805 1.00 90.62 85 THR A C 1
ATOM 675 O O . THR A 1 85 ? 15.236 -3.676 -14.714 1.00 90.62 85 THR A O 1
ATOM 678 N N . VAL A 1 86 ? 16.789 -3.718 -13.094 1.00 91.81 86 VAL A N 1
ATOM 679 C CA . VAL A 1 86 ? 17.308 -2.369 -13.365 1.00 91.81 86 VAL A CA 1
ATOM 680 C C . VAL A 1 86 ? 18.402 -2.467 -14.419 1.00 91.81 86 VAL A C 1
ATOM 682 O O . VAL A 1 86 ? 19.438 -3.059 -14.155 1.00 91.81 86 VAL A O 1
ATOM 685 N N . PHE A 1 87 ? 18.186 -1.883 -15.594 1.00 94.81 87 PHE A N 1
ATOM 686 C CA . PHE A 1 87 ? 19.193 -1.805 -16.656 1.00 94.81 87 PHE A CA 1
ATOM 687 C C . PHE A 1 87 ? 20.014 -0.516 -16.528 1.00 94.81 87 PHE A C 1
ATOM 689 O O . PHE A 1 87 ? 19.483 0.522 -16.129 1.00 94.81 87 PHE A O 1
ATOM 696 N N . ALA A 1 88 ? 21.284 -0.557 -16.931 1.00 94.56 88 ALA A N 1
ATOM 697 C CA . ALA A 1 88 ? 22.114 0.639 -17.084 1.00 94.56 88 ALA A CA 1
ATOM 698 C C . ALA A 1 88 ? 22.185 1.063 -18.551 1.00 94.56 88 ALA A C 1
ATOM 700 O O . ALA A 1 88 ? 22.365 0.223 -19.428 1.00 94.56 88 ALA A O 1
ATOM 701 N N . ALA A 1 89 ? 22.077 2.363 -18.822 1.00 95.62 89 ALA A N 1
ATOM 702 C CA . ALA A 1 89 ? 22.273 2.926 -20.154 1.00 95.62 89 ALA A CA 1
ATOM 703 C C . ALA A 1 89 ? 23.658 3.579 -20.251 1.00 95.62 89 ALA A C 1
ATOM 705 O O . ALA A 1 89 ? 23.994 4.443 -19.439 1.00 95.62 89 ALA A O 1
ATOM 706 N N . CYS A 1 90 ? 24.457 3.196 -21.247 1.00 94.94 90 CYS A N 1
ATOM 707 C CA . CYS A 1 90 ? 25.745 3.838 -21.489 1.00 94.94 90 CYS A CA 1
ATOM 708 C C . CYS A 1 90 ? 25.537 5.221 -22.128 1.00 94.94 90 CYS A C 1
ATOM 710 O O . CYS A 1 90 ? 24.898 5.314 -23.180 1.00 94.94 90 CYS A O 1
ATOM 712 N N . PRO A 1 91 ? 26.107 6.300 -21.561 1.00 95.19 91 PRO A N 1
ATOM 713 C CA . PRO A 1 91 ? 25.914 7.652 -22.085 1.00 95.19 91 PRO A CA 1
ATOM 714 C C . PRO A 1 91 ? 26.605 7.886 -23.437 1.00 95.19 91 PRO A C 1
ATOM 716 O O . PRO A 1 91 ? 26.245 8.823 -24.138 1.00 95.19 91 PRO A O 1
ATOM 719 N N . ASN A 1 92 ? 27.583 7.054 -23.812 1.00 95.44 92 ASN A N 1
ATOM 720 C CA . ASN A 1 92 ? 28.368 7.240 -25.034 1.00 95.44 92 ASN A CA 1
ATOM 721 C C . ASN A 1 92 ? 27.744 6.560 -26.263 1.00 95.44 92 ASN A C 1
ATOM 723 O O . ASN A 1 92 ? 27.727 7.132 -27.346 1.00 95.44 92 ASN A O 1
ATOM 727 N N . CYS A 1 93 ? 27.239 5.333 -26.105 1.00 94.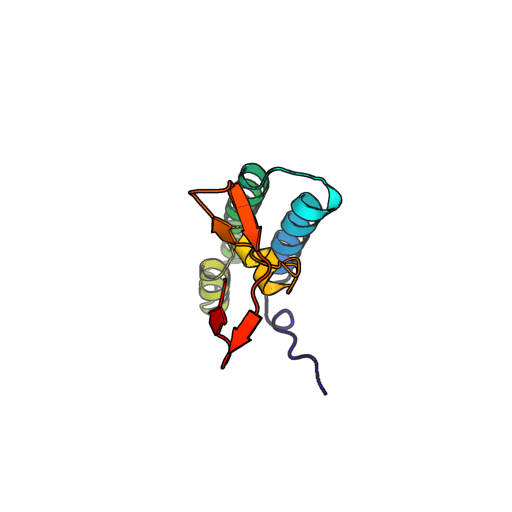38 93 CYS A N 1
ATOM 728 C CA . CYS A 1 93 ? 26.669 4.548 -27.208 1.00 94.38 93 CYS A CA 1
ATOM 729 C C . CYS A 1 93 ? 25.156 4.327 -27.091 1.00 94.38 93 CYS A C 1
ATOM 731 O O . CYS A 1 93 ? 24.577 3.643 -27.933 1.00 94.38 93 CYS A O 1
ATOM 733 N N . SER A 1 94 ? 24.527 4.838 -26.028 1.00 93.44 94 SER A N 1
ATOM 734 C CA . SER A 1 94 ? 23.094 4.682 -25.737 1.00 93.44 94 SER A CA 1
ATOM 735 C C . SER A 1 94 ? 22.608 3.226 -25.653 1.00 93.44 94 SER A C 1
ATOM 737 O O . SER A 1 94 ? 21.407 2.974 -25.697 1.00 93.44 94 SER A O 1
ATOM 739 N N . SER A 1 95 ? 23.521 2.260 -25.506 1.00 95.56 95 SER A N 1
ATOM 740 C CA . SER A 1 95 ? 23.182 0.847 -25.308 1.00 95.56 95 SER A CA 1
ATOM 741 C C . SER A 1 95 ? 22.752 0.588 -23.865 1.00 95.56 95 SER A C 1
ATOM 743 O O . SER A 1 95 ? 23.287 1.199 -22.937 1.00 95.56 95 SER A O 1
ATOM 745 N N . THR A 1 96 ? 21.798 -0.324 -23.676 1.00 96.38 96 THR A N 1
ATOM 746 C CA . THR A 1 96 ? 21.314 -0.756 -22.359 1.00 96.38 96 THR A CA 1
ATOM 747 C C . THR A 1 96 ? 21.896 -2.107 -21.972 1.00 96.38 96 THR A C 1
ATOM 749 O O . THR A 1 96 ? 21.910 -3.025 -22.790 1.00 96.38 96 THR A O 1
ATOM 752 N N . TYR A 1 97 ? 22.300 -2.249 -20.714 1.00 95.62 97 TYR A N 1
ATOM 753 C CA . TYR A 1 97 ? 22.937 -3.448 -20.186 1.00 95.62 97 TYR A CA 1
ATOM 754 C C . TYR A 1 97 ? 22.172 -3.990 -18.985 1.00 95.62 97 TYR A C 1
ATOM 756 O O . TYR A 1 97 ? 21.856 -3.255 -18.045 1.00 95.62 97 TYR A O 1
ATOM 764 N N . GLU A 1 98 ? 21.889 -5.288 -19.033 1.00 95.69 98 GLU A N 1
ATOM 765 C CA . GLU A 1 98 ? 21.339 -6.039 -17.910 1.00 95.69 98 GLU A CA 1
ATOM 766 C C . GLU A 1 98 ? 22.407 -6.191 -16.807 1.00 95.69 98 GLU A C 1
ATOM 768 O O . GLU A 1 98 ? 23.591 -6.348 -17.127 1.00 95.69 98 GLU A O 1
ATOM 773 N N . PRO A 1 99 ? 22.037 -6.129 -15.514 1.00 95.38 99 PRO A N 1
ATOM 774 C CA . PRO A 1 99 ? 22.995 -6.274 -14.429 1.00 95.38 99 PRO A CA 1
ATOM 775 C C . PRO A 1 99 ? 23.458 -7.726 -14.295 1.00 95.38 99 PRO A C 1
ATOM 777 O O . PRO A 1 99 ? 22.660 -8.659 -14.248 1.00 95.38 99 PRO A O 1
ATOM 780 N N . SER A 1 100 ? 24.761 -7.907 -14.111 1.00 94.69 100 SER A N 1
ATOM 781 C CA . SER A 1 100 ? 25.324 -9.121 -13.516 1.00 94.69 100 SER A CA 1
ATOM 782 C C . SER A 1 100 ? 25.464 -8.927 -12.004 1.00 94.69 100 SER A C 1
ATOM 784 O O . SER A 1 100 ? 25.646 -7.805 -11.546 1.00 94.69 100 SER A O 1
ATOM 786 N N . PHE A 1 101 ? 25.379 -9.982 -11.194 1.00 92.38 101 PHE A N 1
ATOM 787 C CA . PHE A 1 101 ? 25.443 -9.844 -9.732 1.00 92.38 101 PHE A CA 1
ATOM 788 C C . PHE A 1 101 ? 26.725 -10.447 -9.167 1.00 92.38 101 PHE A C 1
ATOM 790 O O . PHE A 1 101 ? 27.032 -11.616 -9.402 1.00 92.38 101 PHE A O 1
ATOM 797 N N . ARG A 1 102 ? 27.448 -9.672 -8.351 1.00 93.44 102 ARG A N 1
ATOM 798 C CA . ARG A 1 102 ? 28.579 -10.163 -7.549 1.00 93.44 102 ARG A CA 1
ATOM 799 C C . ARG A 1 102 ? 28.360 -9.759 -6.095 1.00 93.44 102 ARG A C 1
ATOM 801 O O . ARG A 1 102 ? 28.262 -8.577 -5.787 1.00 93.44 102 ARG A O 1
ATOM 808 N N . SER A 1 103 ? 28.236 -10.745 -5.206 1.00 92.00 103 SER A N 1
ATOM 809 C CA . SER A 1 103 ? 27.931 -10.526 -3.780 1.00 92.00 103 SER A CA 1
ATOM 810 C C . SER A 1 103 ? 26.674 -9.669 -3.535 1.00 92.00 103 SER A C 1
ATOM 812 O O . SER A 1 103 ? 26.645 -8.858 -2.616 1.00 92.00 103 SER A O 1
ATOM 814 N N . GLY A 1 104 ? 25.645 -9.814 -4.380 1.00 87.81 104 GLY A N 1
ATOM 815 C CA . GLY A 1 104 ? 24.395 -9.045 -4.290 1.00 87.81 104 GLY A CA 1
ATOM 816 C C . GLY A 1 104 ? 24.463 -7.618 -4.850 1.00 87.81 104 GLY A C 1
ATOM 817 O O . GLY A 1 104 ? 23.447 -6.930 -4.867 1.00 87.81 104 GLY A O 1
ATOM 818 N N . ILE A 1 105 ? 25.624 -7.179 -5.341 1.00 91.62 105 ILE A N 1
ATOM 819 C CA . ILE A 1 105 ? 25.809 -5.861 -5.955 1.00 91.62 105 ILE A CA 1
ATOM 820 C C . ILE A 1 105 ? 25.637 -5.999 -7.477 1.00 91.62 105 ILE A C 1
ATOM 822 O O . ILE A 1 105 ? 26.290 -6.870 -8.067 1.00 91.62 105 ILE A O 1
ATOM 826 N N . PRO A 1 106 ? 24.786 -5.174 -8.121 1.00 92.44 106 PRO A N 1
ATOM 827 C CA . PRO A 1 106 ? 24.659 -5.160 -9.572 1.00 92.44 106 PRO A CA 1
ATOM 828 C C . PRO A 1 106 ? 25.904 -4.532 -10.212 1.00 92.44 106 PRO A C 1
ATOM 830 O O . PRO A 1 106 ? 26.331 -3.439 -9.843 1.00 92.44 106 PRO A O 1
ATOM 833 N N . ILE A 1 107 ? 26.477 -5.235 -11.181 1.00 94.56 107 ILE A N 1
ATOM 834 C CA . ILE A 1 107 ? 27.633 -4.845 -11.982 1.00 94.56 107 ILE A CA 1
ATOM 835 C C . ILE A 1 107 ? 27.183 -4.756 -13.436 1.00 94.56 107 ILE A C 1
ATOM 837 O O . ILE A 1 107 ? 26.617 -5.710 -13.981 1.00 94.56 107 ILE A O 1
ATOM 841 N N . TYR A 1 108 ? 27.482 -3.620 -14.054 1.00 91.88 108 TYR A N 1
ATOM 842 C CA . TYR A 1 108 ? 27.237 -3.351 -15.465 1.00 91.88 108 TYR A CA 1
ATOM 843 C C . TYR A 1 108 ? 28.567 -3.337 -16.238 1.00 91.88 108 TYR A C 1
ATOM 845 O O . TYR A 1 108 ? 29.608 -3.117 -15.608 1.00 91.88 108 TYR A O 1
ATOM 853 N N . PRO A 1 109 ? 28.545 -3.605 -17.555 1.00 88.19 109 PRO A N 1
ATOM 854 C CA . PRO A 1 109 ? 29.721 -3.528 -18.422 1.00 88.19 109 PRO A CA 1
ATOM 855 C C . PRO A 1 109 ? 30.372 -2.144 -18.482 1.00 88.19 109 PRO A C 1
ATOM 857 O O . PRO A 1 109 ? 29.644 -1.133 -18.346 1.00 88.19 109 PRO A O 1
#

Sequence (109 aa):
KHFDRPLDHMNPLLILSIFAALVLNLLGGVTRRSCNFFLRMFGIVVACAMQEDGRPTSKEEEALKDFPSDIRSVRKFFDLEPAVTVFAACPNCSSTYEPSFRSGIPIYP

Secondary structure (DSSP, 8-state):
-----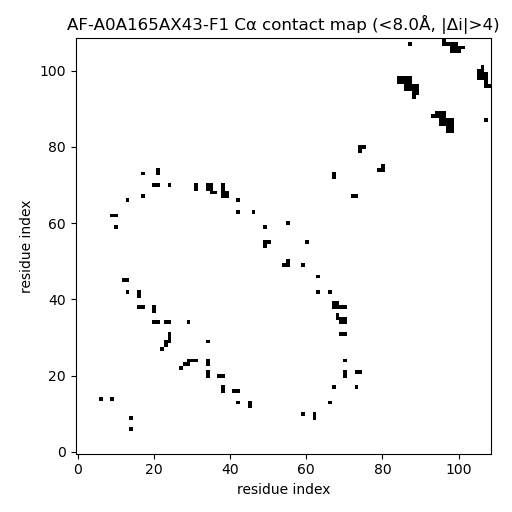TTTTS-HHHHHHHHHHHHHHHTS---HHHHHHHHHHHHHHHHHHHHHTSSPPHHHHHHHHSS-SSHHHHHHHTT-PPP---PEEPTTT--EEPPEEETTEEE--

Solvent-accessible surface area (backbone atoms only — not comparable to full-atom values): 6705 Å² total; per-residue (Å²): 133,82,76,82,58,84,64,80,82,54,59,67,69,58,53,51,45,53,50,50,36,46,47,36,42,73,76,62,67,42,52,68,69,58,33,20,48,49,30,48,53,44,54,49,53,52,55,50,58,47,45,72,84,40,83,65,51,74,68,53,54,50,55,58,68,68,50,64,60,44,58,66,59,50,33,54,74,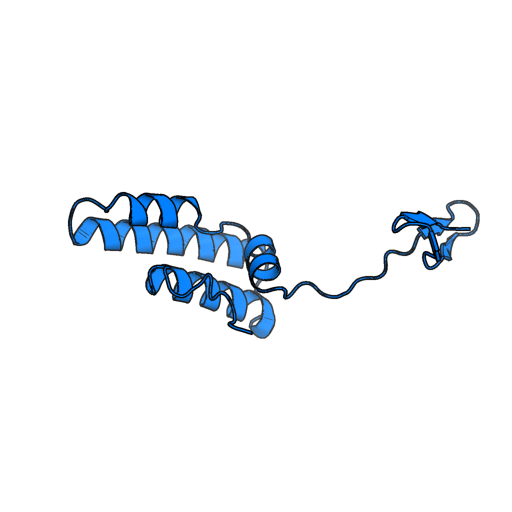70,68,66,64,77,93,76,85,72,65,48,68,41,91,87,77,70,48,73,38,73,58,44,76,57,97,87,42,77,44,68,135

Organism: NCBI:txid1314785

Mean predicted aligned error: 7.56 Å